Protein AF-A0A315V924-F1 (afdb_monomer_lite)

Secondary structure (DSSP, 8-state):
----------HHHHHHHHHHHHHHHHHHHS---S---PPPPHHHHHHHHHHHHT-HHHHHHHTT-TTGGG---TTS--HHHHHHTSS-HHHHHHHHHHHT--------

Foldseek 3Di:
DDPPPPPDCDPVNVVVVVVVVVVVVCVVVVPPPPDDPDPQDPLLVQLLVCLVVVPLPSLLVSLCVLVSQCDADPVRDGSLNSNVVDPDVSSNVSSVSSPCPDPDPPDD

Structure (mmCIF, N/CA/C/O backbone):
data_AF-A0A315V924-F1
#
_entry.id   AF-A0A315V924-F1
#
loop_
_atom_site.group_PDB
_atom_site.id
_atom_site.type_symbol
_atom_site.label_atom_id
_atom_site.label_alt_id
_atom_site.label_comp_id
_atom_site.label_asym_id
_atom_site.label_entity_id
_atom_site.label_seq_id
_atom_site.pdbx_PDB_ins_code
_atom_site.Cartn_x
_atom_site.Cartn_y
_atom_site.Cartn_z
_atom_site.occupancy
_atom_site.B_iso_or_equiv
_atom_site.auth_seq_id
_atom_site.auth_comp_id
_atom_site.auth_asym_id
_atom_site.auth_atom_id
_atom_site.pdbx_PDB_model_num
ATOM 1 N N . MET A 1 1 ? -21.782 -1.287 64.467 1.00 41.66 1 MET A N 1
ATOM 2 C CA . MET A 1 1 ? -21.378 -2.628 64.016 1.00 41.66 1 MET A CA 1
ATOM 3 C C . MET A 1 1 ? -21.673 -2.644 62.531 1.00 41.66 1 MET A C 1
ATOM 5 O O . MET A 1 1 ? -22.836 -2.625 62.184 1.00 41.66 1 MET A O 1
ATOM 9 N N . GLU A 1 2 ? -20.617 -2.437 61.742 1.00 47.19 2 GLU A N 1
ATOM 10 C CA . GLU A 1 2 ? -20.442 -2.719 60.304 1.00 47.19 2 GLU A CA 1
ATOM 11 C C . GLU A 1 2 ? -21.688 -2.746 59.396 1.00 47.19 2 GLU A C 1
ATOM 13 O O . GLU A 1 2 ? -22.152 -3.813 59.010 1.00 47.19 2 GLU A O 1
ATOM 18 N N . ASP A 1 3 ? -22.131 -1.568 58.948 1.00 48.34 3 ASP A N 1
ATOM 19 C CA . ASP A 1 3 ? -22.825 -1.427 57.661 1.00 48.34 3 ASP A CA 1
ATOM 20 C C . ASP A 1 3 ? -21.752 -1.270 56.571 1.00 48.34 3 ASP A C 1
ATOM 22 O O . ASP A 1 3 ? -21.440 -0.174 56.109 1.00 48.34 3 ASP A O 1
ATOM 26 N N . LEU A 1 4 ? -21.090 -2.378 56.237 1.00 53.62 4 LEU A N 1
ATOM 27 C CA . LEU A 1 4 ? -20.271 -2.471 55.031 1.00 53.62 4 LEU A CA 1
ATOM 28 C C . LEU A 1 4 ? -21.238 -2.750 53.887 1.00 53.62 4 LEU A C 1
ATOM 30 O O . LEU A 1 4 ? -21.570 -3.906 53.621 1.00 53.62 4 LEU A O 1
ATOM 34 N N . GLU A 1 5 ? -21.731 -1.680 53.262 1.00 55.91 5 GLU A N 1
ATOM 35 C CA . GLU A 1 5 ? -22.386 -1.757 51.962 1.00 55.91 5 GLU A CA 1
ATOM 36 C C . GLU A 1 5 ? -21.508 -2.631 51.077 1.00 55.91 5 GLU A C 1
ATOM 38 O O . GLU A 1 5 ? -20.345 -2.326 50.808 1.00 55.91 5 GLU A O 1
ATOM 43 N N . GLN A 1 6 ? -22.034 -3.801 50.740 1.00 58.06 6 GLN A N 1
ATOM 44 C CA . GLN A 1 6 ? -21.362 -4.733 49.873 1.00 58.06 6 GLN A CA 1
ATOM 45 C C . GLN A 1 6 ? -21.288 -4.036 48.519 1.00 58.06 6 GLN A C 1
ATOM 47 O O . GLN A 1 6 ? -22.251 -4.063 47.756 1.00 58.06 6 GLN A O 1
ATOM 52 N N . GLU A 1 7 ? -20.168 -3.362 48.256 1.00 59.53 7 GLU A N 1
ATOM 53 C CA . GLU A 1 7 ? -19.795 -2.843 46.944 1.00 59.53 7 GLU A CA 1
ATOM 54 C C . GLU A 1 7 ? -19.505 -4.067 46.069 1.00 59.53 7 GLU A C 1
ATOM 56 O O . GLU A 1 7 ? -18.373 -4.469 45.803 1.00 59.53 7 GLU A O 1
ATOM 61 N N . GLY A 1 8 ? -20.586 -4.786 45.767 1.00 64.62 8 GLY A N 1
ATOM 62 C CA . GLY A 1 8 ? -20.597 -5.933 44.897 1.00 64.62 8 GLY A CA 1
ATOM 63 C C . GLY A 1 8 ? -20.206 -5.433 43.529 1.00 64.62 8 GLY A C 1
ATOM 64 O O . GLY A 1 8 ? -20.737 -4.429 43.059 1.00 64.62 8 GLY A O 1
ATOM 65 N N . VAL A 1 9 ? -19.262 -6.136 42.915 1.00 70.06 9 VAL A N 1
ATOM 66 C CA . VAL A 1 9 ? -18.866 -5.917 41.529 1.00 70.06 9 VAL A CA 1
ATOM 67 C C . VAL A 1 9 ? -20.148 -5.866 40.692 1.00 70.06 9 VAL A C 1
ATOM 69 O O . VAL A 1 9 ? -20.821 -6.883 40.526 1.00 70.06 9 VAL A O 1
ATOM 72 N N . ASN A 1 10 ? -20.549 -4.665 40.276 1.00 81.06 10 ASN A N 1
ATOM 73 C CA . ASN A 1 10 ? -21.775 -4.452 39.520 1.00 81.06 10 ASN A CA 1
ATOM 74 C C . ASN A 1 10 ? -21.482 -4.673 38.027 1.00 81.06 10 ASN A C 1
ATOM 76 O O . ASN A 1 10 ? -20.332 -4.598 37.589 1.00 81.06 10 ASN A O 1
ATOM 80 N N . GLU A 1 11 ? -22.514 -4.982 37.241 1.00 84.44 11 GLU A N 1
ATOM 81 C CA . GLU A 1 11 ? -22.360 -5.235 35.798 1.00 84.44 11 GLU A CA 1
ATOM 82 C C . GLU A 1 11 ? -21.693 -4.041 35.089 1.00 84.44 11 GLU A C 1
ATOM 84 O O . GLU A 1 11 ? -20.842 -4.221 34.223 1.00 84.44 11 GLU A O 1
ATOM 89 N N . GLU A 1 12 ? -21.997 -2.820 35.537 1.00 85.69 12 GLU A N 1
ATOM 90 C CA . GLU A 1 12 ? -21.422 -1.574 35.018 1.00 85.69 12 GLU A CA 1
ATOM 91 C C . GLU A 1 12 ? -19.903 -1.474 35.252 1.00 85.69 12 GLU A C 1
ATOM 93 O O . GLU A 1 12 ? -19.165 -1.024 34.378 1.00 85.69 12 GLU A O 1
ATOM 98 N N . LEU A 1 13 ? -19.404 -1.928 36.405 1.00 88.38 13 LEU A N 1
ATOM 99 C CA . LEU A 1 13 ? -17.981 -1.943 36.751 1.00 88.38 13 LEU A CA 1
ATOM 100 C C . LEU A 1 13 ? -17.240 -3.026 35.966 1.00 88.38 13 LEU A C 1
ATOM 102 O O . LEU A 1 13 ? -16.088 -2.822 35.584 1.00 88.38 13 LEU A O 1
ATOM 106 N N . ILE A 1 14 ? -17.900 -4.154 35.682 1.00 89.44 14 ILE A N 1
ATOM 107 C CA . ILE A 1 14 ? -17.361 -5.197 34.799 1.00 89.44 14 ILE A CA 1
ATOM 108 C C . ILE A 1 14 ? -17.247 -4.657 33.371 1.00 89.44 14 ILE A C 1
ATOM 110 O O . ILE A 1 14 ? -16.184 -4.777 32.759 1.00 89.44 14 ILE A O 1
ATOM 114 N N . GLU A 1 15 ? -18.302 -4.021 32.854 1.00 93.44 15 GLU A N 1
ATOM 115 C CA . GLU A 1 15 ? -18.291 -3.389 31.533 1.00 93.44 15 GLU A CA 1
ATOM 116 C C . GLU A 1 15 ? -17.188 -2.324 31.444 1.00 93.44 15 GLU A C 1
ATOM 118 O O . GLU A 1 15 ? -16.390 -2.332 30.503 1.00 93.44 15 GLU A O 1
ATOM 123 N N . PHE A 1 16 ? -17.068 -1.468 32.461 1.00 92.50 16 PHE A N 1
ATOM 124 C CA . PHE A 1 16 ? -16.042 -0.432 32.520 1.00 92.50 16 PHE A CA 1
ATOM 125 C C . PHE A 1 16 ? -14.620 -1.013 32.527 1.00 92.50 16 PHE A C 1
ATOM 127 O O . PHE A 1 16 ? -13.775 -0.570 31.748 1.00 92.50 16 PHE A O 1
ATOM 134 N N . ALA A 1 17 ? -14.353 -2.042 33.337 1.00 92.31 17 ALA A N 1
ATOM 135 C CA . ALA A 1 17 ? -13.042 -2.692 33.403 1.00 92.31 17 ALA A CA 1
ATOM 136 C C . ALA A 1 17 ? -12.656 -3.376 32.079 1.00 92.31 17 ALA A C 1
ATOM 138 O O . ALA A 1 17 ? -11.497 -3.327 31.655 1.00 92.31 17 ALA A O 1
ATOM 139 N N . ILE A 1 18 ? -13.625 -3.987 31.387 1.00 93.25 18 ILE A N 1
ATOM 140 C CA . ILE A 1 18 ? -13.410 -4.564 30.054 1.00 93.25 18 ILE A CA 1
ATOM 141 C C . ILE A 1 18 ? -13.084 -3.456 29.048 1.00 93.25 18 ILE A C 1
ATOM 143 O O . ILE A 1 18 ? -12.117 -3.584 28.292 1.00 93.25 18 ILE A O 1
ATOM 147 N N . LEU A 1 19 ? -13.851 -2.362 29.047 1.00 92.69 19 LEU A N 1
ATOM 148 C CA . LEU A 1 19 ? -13.618 -1.222 28.159 1.00 92.69 19 LEU A CA 1
ATOM 149 C C . LEU A 1 19 ? -12.237 -0.598 28.388 1.00 92.69 19 LEU A C 1
ATOM 151 O O . LEU A 1 19 ? -11.534 -0.309 27.417 1.00 92.69 19 LEU A O 1
ATOM 155 N N . GLU A 1 20 ? -11.821 -0.441 29.643 1.00 90.12 20 GLU A N 1
ATOM 156 C CA . GLU A 1 20 ? -10.510 0.101 30.002 1.00 90.12 20 GLU A CA 1
ATOM 157 C C . GLU A 1 20 ? -9.376 -0.832 29.554 1.00 90.12 20 GLU A C 1
ATOM 159 O O . GLU A 1 20 ? -8.450 -0.392 28.871 1.00 90.12 20 GLU A O 1
ATOM 164 N N . SER A 1 21 ? -9.490 -2.138 29.824 1.00 91.12 21 SER A N 1
ATOM 165 C CA . SER A 1 21 ? -8.505 -3.140 29.396 1.00 91.12 21 SER A CA 1
ATOM 166 C C . SER A 1 21 ? -8.354 -3.194 27.872 1.00 91.12 21 SER A C 1
ATOM 168 O O . SER A 1 21 ? -7.236 -3.233 27.350 1.00 91.12 21 SER A O 1
ATOM 170 N N . ILE A 1 22 ? -9.472 -3.138 27.137 1.00 86.94 22 ILE A N 1
ATOM 171 C CA . ILE A 1 22 ? -9.471 -3.052 25.674 1.00 86.94 22 ILE A CA 1
ATOM 172 C C . ILE A 1 22 ? -8.762 -1.771 25.239 1.00 86.94 22 ILE A C 1
ATOM 174 O O . ILE A 1 22 ? -7.869 -1.818 24.390 1.00 86.94 22 ILE A O 1
ATOM 178 N N . GLN A 1 23 ? -9.131 -0.630 25.819 1.00 83.81 23 GLN A N 1
ATOM 179 C CA . GLN A 1 23 ? -8.559 0.654 25.447 1.00 83.81 23 GLN A CA 1
ATOM 180 C C . GLN A 1 23 ? -7.047 0.693 25.699 1.00 83.81 23 GLN A C 1
ATOM 182 O O . GLN A 1 23 ? -6.305 1.169 24.841 1.00 83.81 23 GLN A O 1
ATOM 187 N N . ASP A 1 24 ? -6.571 0.139 26.810 1.00 80.50 24 ASP A N 1
ATOM 188 C CA . ASP A 1 24 ? -5.148 0.058 27.131 1.00 80.50 24 ASP A CA 1
ATOM 189 C C . ASP A 1 24 ? -4.394 -0.925 26.234 1.00 80.50 24 ASP A C 1
ATOM 191 O O . ASP A 1 24 ? -3.309 -0.602 25.741 1.00 80.50 24 ASP A O 1
ATOM 195 N N . ALA A 1 25 ? -4.987 -2.074 25.903 1.00 77.94 25 ALA A N 1
ATOM 196 C CA . ALA A 1 25 ? -4.427 -2.984 24.907 1.00 77.94 25 ALA A CA 1
ATOM 197 C C . ALA A 1 25 ? -4.303 -2.313 23.526 1.00 77.94 25 ALA A C 1
ATOM 199 O O . ALA A 1 25 ? -3.305 -2.512 22.821 1.00 77.94 25 ALA A O 1
ATOM 200 N N . PHE A 1 26 ? -5.277 -1.480 23.142 1.00 69.00 26 PHE A N 1
ATOM 201 C CA . PHE A 1 26 ? -5.207 -0.676 21.923 1.00 69.00 26 PHE A CA 1
ATOM 202 C C . PHE A 1 26 ? -4.186 0.457 22.029 1.00 69.00 26 PHE A C 1
ATOM 204 O O . PHE A 1 26 ? -3.451 0.659 21.070 1.00 69.00 26 PHE A O 1
ATOM 211 N N . LYS A 1 27 ? -4.056 1.159 23.160 1.00 69.88 27 LYS A N 1
ATOM 212 C CA . LYS A 1 27 ? -3.002 2.174 23.358 1.00 69.88 27 LYS A CA 1
ATOM 213 C C . LYS A 1 27 ? -1.605 1.557 23.252 1.00 69.88 27 LYS A C 1
ATOM 215 O O . LYS A 1 27 ? -0.743 2.123 22.587 1.00 69.88 27 LYS A O 1
ATOM 220 N N . LEU A 1 28 ? -1.394 0.376 23.837 1.00 61.00 28 LEU A N 1
ATOM 221 C CA . LEU A 1 28 ? -0.128 -0.360 23.767 1.00 61.00 28 LEU A CA 1
ATOM 222 C C . LEU A 1 28 ? 0.183 -0.849 22.345 1.00 61.00 28 LEU A C 1
ATOM 224 O O . LEU A 1 28 ? 1.332 -0.801 21.914 1.00 61.00 28 LEU A O 1
ATOM 228 N N . ARG A 1 29 ? -0.831 -1.294 21.591 1.00 54.94 29 ARG A N 1
ATOM 229 C CA . ARG A 1 29 ? -0.669 -1.808 20.218 1.00 54.94 29 ARG A CA 1
ATOM 230 C C . ARG A 1 29 ? -0.620 -0.708 19.149 1.00 54.94 29 ARG A C 1
ATOM 232 O O . ARG A 1 29 ? 0.049 -0.882 18.134 1.00 54.94 29 ARG A O 1
ATOM 239 N N . CYS A 1 30 ? -1.310 0.407 19.372 1.00 48.94 30 CYS A N 1
ATOM 240 C CA . CYS A 1 30 ? -1.335 1.591 18.509 1.00 48.94 30 CYS A CA 1
ATOM 241 C C . CYS A 1 30 ? -0.292 2.637 18.909 1.00 48.94 30 CYS A C 1
ATOM 243 O O . CYS A 1 30 ? -0.217 3.681 18.261 1.00 48.94 30 CYS A O 1
ATOM 245 N N . SER A 1 31 ? 0.556 2.354 19.905 1.00 49.25 31 SER A N 1
ATOM 246 C CA . SER A 1 31 ? 1.859 3.004 20.036 1.00 49.25 31 SER A CA 1
ATOM 247 C C . SER A 1 31 ? 2.742 2.528 18.878 1.00 49.25 31 SER A C 1
ATOM 249 O O . SER A 1 31 ? 3.709 1.787 19.031 1.00 49.25 31 SER A O 1
ATOM 251 N N . VAL A 1 32 ? 2.360 2.923 17.660 1.00 51.88 32 VAL A N 1
ATOM 252 C CA . VAL A 1 32 ? 3.309 3.057 16.567 1.00 51.88 32 VAL A CA 1
ATOM 253 C C . VAL A 1 32 ? 4.381 3.971 17.147 1.00 51.88 32 VAL A C 1
ATOM 255 O O . VAL A 1 32 ? 4.017 5.051 17.623 1.00 51.88 32 VAL A O 1
ATOM 258 N N . PRO A 1 33 ? 5.655 3.554 17.214 1.00 48.09 33 PRO A N 1
ATOM 259 C CA . PRO A 1 33 ? 6.682 4.383 17.813 1.00 48.09 33 PRO A CA 1
ATOM 260 C C . PRO A 1 33 ? 6.605 5.777 17.189 1.00 48.09 33 PRO A C 1
ATOM 262 O O . PRO A 1 33 ? 6.831 5.934 15.990 1.00 48.09 33 PRO A O 1
ATOM 265 N N . ALA A 1 34 ? 6.272 6.794 17.990 1.00 53.12 34 ALA A N 1
ATOM 266 C CA . ALA A 1 34 ? 6.214 8.206 17.588 1.00 53.12 34 ALA A CA 1
ATOM 267 C C . ALA A 1 34 ? 7.617 8.787 17.285 1.00 53.12 34 ALA A C 1
ATOM 269 O O . ALA A 1 34 ? 7.869 9.986 17.359 1.00 53.12 34 ALA A O 1
ATOM 270 N N . TYR A 1 35 ? 8.554 7.907 16.972 1.00 50.00 35 TYR A N 1
ATOM 271 C CA . TYR A 1 35 ? 9.979 8.088 16.847 1.00 50.00 35 TYR A CA 1
ATOM 272 C C . TYR A 1 35 ? 10.355 6.990 15.852 1.00 50.00 35 TYR A C 1
ATOM 274 O O . TYR A 1 35 ? 10.375 5.818 16.204 1.00 50.00 35 TYR A O 1
ATOM 282 N N . TRP A 1 36 ? 10.386 7.243 14.549 1.00 45.16 36 TRP A N 1
ATOM 283 C CA . TRP A 1 36 ? 11.255 8.193 13.882 1.00 45.16 36 TRP A CA 1
ATOM 284 C C . TRP A 1 36 ? 10.576 8.697 12.605 1.00 45.16 36 TRP A C 1
ATOM 286 O O . TRP A 1 36 ? 10.165 7.893 11.770 1.00 45.16 36 TRP A O 1
ATOM 296 N N . LYS A 1 37 ? 10.537 10.017 12.387 1.00 56.22 37 LYS A N 1
ATOM 297 C CA . LYS A 1 37 ? 10.424 10.569 11.028 1.00 56.22 37 LYS A CA 1
ATOM 298 C C . LYS A 1 37 ? 11.734 10.279 10.289 1.00 56.22 37 LYS A C 1
ATOM 300 O O . LYS A 1 37 ? 12.545 11.179 10.091 1.00 56.22 37 LYS A O 1
ATOM 305 N N . GLN A 1 38 ? 11.996 9.018 9.954 1.00 60.34 38 GLN A N 1
ATOM 306 C CA . GLN A 1 38 ? 12.981 8.743 8.918 1.00 60.34 38 GLN A CA 1
ATOM 307 C C . GLN A 1 38 ? 12.407 9.299 7.612 1.00 60.34 38 GLN A C 1
ATOM 309 O O . GLN A 1 38 ? 11.205 9.159 7.379 1.00 60.34 38 GLN A O 1
ATOM 314 N N . PRO A 1 39 ? 13.210 10.000 6.797 1.00 68.12 39 PRO A N 1
ATOM 315 C CA . PRO A 1 39 ? 12.760 10.381 5.471 1.00 68.12 39 PRO A CA 1
ATOM 316 C C . PRO A 1 39 ? 12.379 9.105 4.722 1.00 68.12 39 PRO A C 1
ATOM 318 O O . PRO A 1 39 ? 13.149 8.144 4.709 1.00 68.12 39 PRO A O 1
ATOM 321 N N . ASN A 1 40 ? 11.180 9.098 4.143 1.00 79.62 40 ASN A N 1
ATOM 322 C CA . ASN A 1 40 ? 10.701 7.958 3.376 1.00 79.62 40 ASN A CA 1
ATOM 323 C C . ASN A 1 40 ? 11.700 7.640 2.265 1.00 79.62 40 ASN A C 1
ATOM 325 O O . ASN A 1 40 ? 12.275 8.545 1.648 1.00 79.62 40 ASN A O 1
ATOM 329 N N . SER A 1 41 ? 11.902 6.356 1.998 1.00 84.88 41 SER A N 1
ATOM 330 C CA . SER A 1 41 ? 12.780 5.922 0.931 1.00 84.88 41 SER A CA 1
ATOM 331 C C . SER A 1 41 ? 12.293 6.460 -0.414 1.00 84.88 41 SER A C 1
ATOM 333 O O . SER A 1 41 ? 11.101 6.691 -0.659 1.00 84.88 41 SER A O 1
ATOM 335 N N . GLU A 1 42 ? 13.231 6.636 -1.340 1.00 87.31 42 GLU A N 1
ATOM 336 C CA . GLU A 1 42 ? 12.895 7.005 -2.715 1.00 87.31 42 GLU A CA 1
ATOM 337 C C . GLU A 1 42 ? 11.918 5.983 -3.331 1.00 87.31 42 GLU A C 1
ATOM 339 O O . GLU A 1 42 ? 11.000 6.346 -4.068 1.00 87.31 42 GLU A O 1
ATOM 344 N N . ASN A 1 43 ? 12.060 4.708 -2.956 1.00 89.31 43 ASN A N 1
ATOM 345 C CA . ASN A 1 43 ? 11.178 3.626 -3.379 1.00 89.31 43 ASN A CA 1
ATOM 346 C C . ASN A 1 43 ? 9.759 3.786 -2.823 1.00 89.31 43 ASN A C 1
ATOM 348 O O . ASN A 1 43 ? 8.813 3.586 -3.578 1.00 89.31 43 ASN A O 1
ATOM 352 N N . PHE A 1 44 ? 9.584 4.208 -1.565 1.00 89.56 44 PHE A N 1
ATOM 353 C CA . PHE A 1 44 ? 8.257 4.528 -1.025 1.00 89.56 44 PHE A CA 1
ATOM 354 C C . PHE A 1 44 ? 7.584 5.636 -1.839 1.00 89.56 44 PHE A C 1
ATOM 356 O O . PHE A 1 44 ? 6.438 5.493 -2.261 1.00 89.56 44 PHE A O 1
ATOM 363 N N . THR A 1 45 ? 8.313 6.717 -2.126 1.00 90.06 45 THR A N 1
ATOM 364 C CA . THR A 1 45 ? 7.783 7.835 -2.923 1.00 90.06 45 THR A CA 1
ATOM 365 C C . THR A 1 45 ? 7.367 7.374 -4.325 1.00 90.06 45 THR A C 1
ATOM 367 O O . THR A 1 45 ? 6.292 7.737 -4.812 1.00 90.06 45 THR A O 1
ATOM 370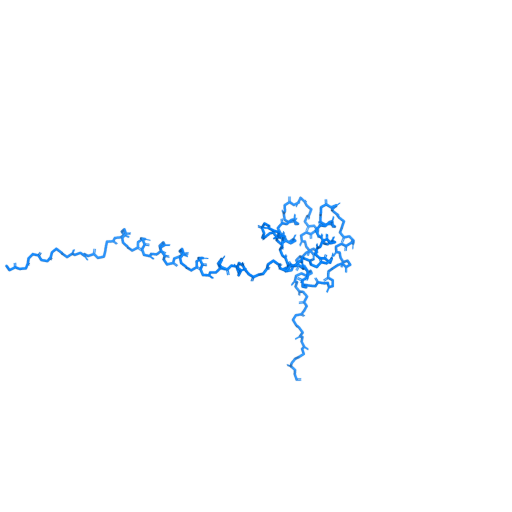 N N . LYS A 1 46 ? 8.174 6.516 -4.964 1.00 91.31 46 LYS A N 1
ATOM 371 C CA . LYS A 1 46 ? 7.850 5.905 -6.263 1.00 91.31 46 LYS A CA 1
ATOM 372 C C . LYS A 1 46 ? 6.619 4.999 -6.187 1.00 91.31 46 LYS A C 1
ATOM 374 O O . LYS A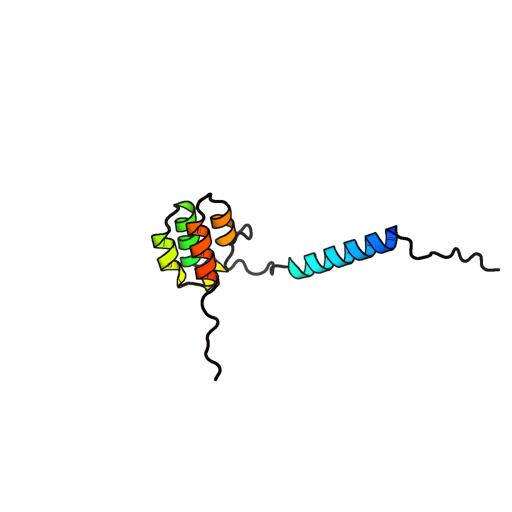 1 46 ? 5.770 5.083 -7.069 1.00 91.31 46 LYS A O 1
ATOM 379 N N . ILE A 1 47 ? 6.494 4.186 -5.136 1.00 90.50 47 ILE A N 1
ATOM 380 C CA . ILE A 1 47 ? 5.337 3.311 -4.904 1.00 90.50 47 ILE A CA 1
ATOM 381 C C . ILE A 1 47 ? 4.062 4.145 -4.756 1.00 90.50 47 ILE A C 1
ATOM 383 O O . ILE A 1 47 ? 3.086 3.877 -5.450 1.00 90.50 47 ILE A O 1
ATOM 387 N N . MET A 1 48 ? 4.074 5.179 -3.911 1.00 89.75 48 MET A N 1
ATOM 388 C CA . MET A 1 48 ? 2.919 6.065 -3.720 1.00 89.75 48 MET A CA 1
ATOM 389 C C . MET A 1 48 ? 2.524 6.755 -5.029 1.00 89.75 48 MET A C 1
ATOM 391 O O . MET A 1 48 ? 1.356 6.755 -5.399 1.00 89.75 48 MET A O 1
ATOM 395 N N . THR A 1 49 ? 3.507 7.237 -5.795 1.00 91.31 49 THR A N 1
ATOM 396 C CA . THR A 1 49 ? 3.260 7.847 -7.110 1.00 91.31 49 THR A CA 1
ATOM 397 C C . THR A 1 49 ? 2.663 6.849 -8.109 1.00 91.31 49 THR A C 1
ATOM 399 O O . THR A 1 49 ? 1.772 7.204 -8.880 1.00 91.31 49 THR A O 1
ATOM 402 N N . ALA A 1 50 ? 3.148 5.603 -8.131 1.00 91.56 50 ALA A N 1
ATOM 403 C CA . ALA A 1 50 ? 2.600 4.549 -8.984 1.00 91.56 50 ALA A CA 1
ATOM 404 C C . ALA A 1 50 ? 1.155 4.207 -8.590 1.00 91.56 50 ALA A C 1
ATOM 406 O O . ALA A 1 50 ? 0.317 4.003 -9.469 1.00 91.56 50 ALA A O 1
ATOM 407 N N . ILE A 1 51 ? 0.855 4.211 -7.286 1.00 90.12 51 ILE A N 1
ATOM 408 C CA . ILE A 1 51 ? -0.492 3.993 -6.756 1.00 90.12 51 ILE A CA 1
ATOM 409 C C . ILE A 1 51 ? -1.435 5.115 -7.196 1.00 90.12 51 ILE A C 1
ATOM 411 O O . ILE A 1 51 ? -2.453 4.833 -7.826 1.00 90.12 51 ILE A O 1
ATOM 415 N N . ASP A 1 52 ? -1.053 6.373 -6.982 1.00 88.81 52 ASP A N 1
ATOM 416 C CA . ASP A 1 52 ? -1.856 7.539 -7.375 1.00 88.81 52 ASP A CA 1
ATOM 417 C C . ASP A 1 52 ? -2.136 7.572 -8.884 1.00 88.81 52 ASP A C 1
ATOM 419 O O . ASP A 1 52 ? -3.238 7.905 -9.322 1.00 88.81 52 ASP A O 1
ATOM 423 N N . LYS A 1 53 ? -1.153 7.177 -9.702 1.00 88.75 53 LYS A N 1
ATOM 424 C CA . LYS A 1 53 ? -1.312 7.080 -11.161 1.00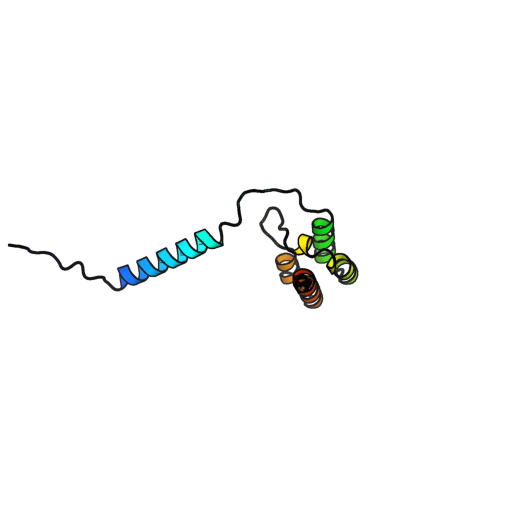 88.75 53 LYS A CA 1
ATOM 425 C C . LYS A 1 53 ? -2.098 5.849 -11.609 1.00 88.75 53 LYS A C 1
ATOM 427 O O . LYS A 1 53 ? -2.532 5.785 -12.759 1.00 88.75 53 LYS A O 1
ATOM 432 N N . GLY A 1 54 ? -2.292 4.857 -10.742 1.00 87.75 54 GLY A N 1
ATOM 433 C CA . GLY A 1 54 ? -2.902 3.595 -11.138 1.00 87.75 54 GLY A CA 1
ATOM 434 C C . GLY A 1 54 ? -1.986 2.710 -11.996 1.00 87.75 54 GLY A C 1
ATOM 435 O O . GLY A 1 54 ? -2.512 1.882 -12.740 1.00 87.75 54 GLY A O 1
ATOM 436 N N . ASP A 1 55 ? -0.665 2.909 -11.946 1.00 90.31 55 ASP A N 1
ATOM 437 C CA . ASP A 1 55 ? 0.322 2.210 -12.776 1.00 90.31 55 ASP A CA 1
ATOM 438 C C . ASP A 1 55 ? 0.757 0.892 -12.122 1.00 90.31 55 ASP A C 1
ATOM 440 O O . ASP A 1 55 ? 1.649 0.830 -11.272 1.00 90.31 55 ASP A O 1
ATOM 444 N N . VAL A 1 56 ? 0.091 -0.187 -12.531 1.00 87.56 56 VAL A N 1
ATOM 445 C CA . VAL A 1 56 ? 0.330 -1.537 -12.009 1.00 87.56 56 VAL A CA 1
ATOM 446 C C . VAL A 1 56 ? 1.700 -2.074 -12.434 1.00 87.56 56 VAL A C 1
ATOM 448 O O . VAL A 1 56 ? 2.332 -2.791 -11.661 1.00 87.56 56 VAL A O 1
ATOM 451 N N . ALA A 1 57 ? 2.192 -1.716 -13.623 1.00 87.62 57 ALA A N 1
ATOM 452 C CA . ALA A 1 57 ? 3.466 -2.219 -14.133 1.00 87.62 57 ALA A CA 1
ATOM 453 C C . ALA A 1 57 ? 4.642 -1.634 -13.341 1.00 87.62 57 ALA A C 1
ATOM 455 O O . ALA A 1 57 ? 5.514 -2.375 -12.882 1.00 87.62 57 ALA A O 1
ATOM 456 N N . ALA A 1 58 ? 4.625 -0.320 -13.099 1.00 88.12 58 ALA A N 1
ATOM 457 C CA . ALA A 1 58 ? 5.613 0.327 -12.239 1.00 88.12 58 ALA A CA 1
ATOM 458 C C . ALA A 1 58 ? 5.578 -0.243 -10.811 1.00 88.12 58 ALA A C 1
ATOM 460 O O . ALA A 1 58 ? 6.623 -0.505 -10.212 1.00 88.12 58 ALA A O 1
ATOM 461 N N . LEU A 1 59 ? 4.379 -0.494 -10.281 1.00 87.44 59 LEU A N 1
ATOM 462 C CA . LEU A 1 59 ? 4.203 -1.056 -8.946 1.00 87.44 59 LEU A CA 1
ATOM 463 C C . LEU A 1 59 ? 4.725 -2.499 -8.832 1.00 87.44 59 LEU A C 1
ATOM 465 O O . LEU A 1 59 ? 5.306 -2.854 -7.808 1.00 87.44 59 LEU A O 1
ATOM 469 N N . GLN A 1 60 ? 4.579 -3.315 -9.883 1.00 86.69 60 GLN A N 1
ATOM 470 C CA . GLN A 1 60 ? 5.147 -4.666 -9.935 1.00 86.69 60 GLN A CA 1
ATOM 471 C C . GLN A 1 60 ? 6.677 -4.652 -9.911 1.00 86.69 60 GLN A C 1
ATOM 473 O O . GLN A 1 60 ? 7.275 -5.441 -9.183 1.00 86.69 60 GLN A O 1
ATOM 478 N N . VAL A 1 61 ? 7.320 -3.735 -10.642 1.00 87.19 61 VAL A N 1
ATOM 479 C CA . VAL A 1 61 ? 8.787 -3.584 -10.610 1.00 87.19 61 VAL A CA 1
ATOM 480 C C . VAL A 1 61 ? 9.265 -3.219 -9.204 1.00 87.19 61 VAL A C 1
ATOM 482 O O . VAL A 1 61 ? 10.263 -3.753 -8.726 1.00 87.19 61 VAL A O 1
ATOM 485 N N . LEU A 1 62 ? 8.519 -2.357 -8.511 1.00 85.00 62 LEU A N 1
ATOM 486 C CA . LEU A 1 62 ? 8.822 -1.931 -7.144 1.00 85.00 62 LEU A CA 1
ATOM 487 C C . LEU A 1 62 ? 8.487 -2.998 -6.088 1.00 85.00 62 LEU A C 1
ATOM 489 O O . LEU A 1 62 ? 8.930 -2.870 -4.948 1.00 85.00 62 LEU A O 1
ATOM 493 N N . SER A 1 63 ? 7.775 -4.074 -6.452 1.00 81.62 63 SER A N 1
ATOM 494 C CA . SER A 1 63 ? 7.418 -5.190 -5.560 1.00 81.62 63 SER A CA 1
ATOM 495 C C . SER A 1 63 ? 8.632 -5.912 -4.963 1.00 81.62 63 SER A C 1
ATOM 497 O O . SER A 1 63 ? 8.483 -6.624 -3.970 1.00 81.62 63 SER A O 1
ATOM 499 N N . CYS A 1 64 ? 9.828 -5.744 -5.537 1.00 79.25 64 CYS A N 1
ATOM 500 C CA . CYS A 1 64 ? 11.072 -6.270 -4.975 1.00 79.25 64 CYS A CA 1
ATOM 501 C C . CYS A 1 64 ? 11.508 -5.529 -3.695 1.00 79.25 64 CYS A C 1
ATOM 503 O O . CYS A 1 64 ? 12.214 -6.092 -2.859 1.00 79.25 64 CYS A O 1
ATOM 505 N N . CYS A 1 65 ? 11.062 -4.286 -3.497 1.00 82.12 65 CYS A N 1
ATOM 506 C CA . CYS A 1 65 ? 11.420 -3.448 -2.357 1.00 82.12 65 CYS A CA 1
ATOM 507 C C . CYS A 1 65 ? 10.430 -3.622 -1.194 1.00 82.12 65 CYS A C 1
ATOM 509 O O . CYS A 1 65 ? 9.709 -2.694 -0.829 1.00 82.12 65 CYS A O 1
ATOM 511 N N . ALA A 1 66 ? 10.408 -4.807 -0.579 1.00 80.56 66 ALA A N 1
ATOM 512 C CA . ALA A 1 66 ? 9.464 -5.152 0.492 1.00 80.56 66 ALA A CA 1
ATOM 513 C C . ALA A 1 66 ? 9.495 -4.196 1.703 1.00 80.56 66 ALA A C 1
ATOM 515 O O . ALA A 1 66 ? 8.467 -3.971 2.346 1.00 80.56 66 ALA A O 1
ATOM 516 N N . SER A 1 67 ? 10.658 -3.609 2.011 1.00 82.38 67 SER A N 1
ATOM 517 C CA . SER A 1 67 ? 10.810 -2.608 3.074 1.00 82.38 67 SER A CA 1
ATOM 518 C C . SER A 1 67 ? 9.979 -1.352 2.808 1.00 82.38 67 SER A C 1
ATOM 520 O O . SER A 1 67 ? 9.292 -0.881 3.713 1.00 82.38 67 SER A O 1
ATOM 522 N N . ALA A 1 68 ? 9.944 -0.880 1.560 1.00 85.69 68 ALA A N 1
ATOM 523 C CA . ALA A 1 68 ? 9.225 0.329 1.171 1.00 85.69 68 ALA A CA 1
ATOM 524 C C . ALA A 1 68 ? 7.698 0.185 1.300 1.00 85.69 68 ALA A C 1
ATOM 526 O O . ALA A 1 68 ? 7.002 1.163 1.546 1.00 85.69 68 ALA A O 1
ATOM 527 N N . PHE A 1 69 ? 7.154 -1.037 1.242 1.00 84.56 69 PHE A N 1
ATOM 528 C CA . PHE A 1 69 ? 5.727 -1.291 1.499 1.00 84.56 69 PHE A CA 1
ATOM 529 C C . PHE A 1 69 ? 5.332 -1.255 2.984 1.00 84.56 69 PHE A C 1
ATOM 531 O O . PHE A 1 69 ? 4.142 -1.332 3.316 1.00 84.56 69 PHE A O 1
ATOM 538 N N . ARG A 1 70 ? 6.316 -1.203 3.887 1.00 83.94 70 ARG A N 1
ATOM 539 C CA . ARG A 1 70 ? 6.110 -1.109 5.340 1.00 83.94 70 ARG A CA 1
ATOM 540 C C . ARG A 1 70 ? 6.306 0.308 5.867 1.00 83.94 70 ARG A C 1
ATOM 542 O O . ARG A 1 70 ? 5.969 0.555 7.020 1.00 83.94 70 ARG A O 1
ATOM 549 N N . GLU A 1 71 ? 6.833 1.202 5.041 1.00 85.12 71 GLU A N 1
ATOM 550 C CA . GLU A 1 71 ? 6.954 2.618 5.359 1.00 85.12 71 GLU A CA 1
ATOM 551 C C . GLU A 1 71 ? 5.583 3.297 5.323 1.00 85.12 71 GLU A C 1
ATOM 553 O O . GLU A 1 71 ? 4.662 2.847 4.636 1.00 85.12 71 GLU A O 1
ATOM 558 N N . SER A 1 72 ? 5.445 4.377 6.083 1.00 84.12 72 SER A N 1
ATOM 559 C CA . SER A 1 72 ? 4.223 5.169 6.150 1.00 84.12 72 SER A CA 1
ATOM 560 C C . SER A 1 72 ? 4.501 6.626 5.815 1.00 84.12 72 SER A C 1
ATOM 562 O O . SER A 1 72 ? 5.581 7.142 6.092 1.00 84.12 72 SER A O 1
ATOM 564 N N . ASP A 1 73 ? 3.513 7.314 5.255 1.00 81.69 73 ASP A N 1
ATOM 565 C CA . ASP A 1 73 ? 3.582 8.762 5.085 1.00 81.69 73 ASP A CA 1
ATOM 566 C C . ASP A 1 73 ? 3.502 9.509 6.436 1.00 81.69 73 ASP A C 1
ATOM 568 O O . ASP A 1 73 ? 3.380 8.923 7.517 1.00 81.69 73 ASP A O 1
ATOM 572 N N . SER A 1 74 ? 3.532 10.841 6.373 1.00 79.62 74 SER A N 1
ATOM 573 C CA . SER A 1 74 ? 3.393 11.720 7.540 1.00 79.62 74 SER A CA 1
ATOM 574 C C . SER A 1 74 ? 2.051 11.594 8.277 1.00 79.62 74 SER A C 1
ATOM 576 O O . SER A 1 74 ? 1.934 12.080 9.401 1.00 79.62 74 SER A O 1
ATOM 578 N N . ARG A 1 75 ? 1.051 10.953 7.664 1.00 79.06 75 ARG A N 1
ATOM 579 C CA . ARG A 1 75 ? -0.282 10.674 8.213 1.00 79.06 75 ARG A CA 1
ATOM 580 C C . ARG A 1 75 ? -0.397 9.238 8.738 1.00 79.06 75 ARG A C 1
ATOM 582 O O . ARG A 1 75 ? -1.480 8.836 9.158 1.00 79.06 75 ARG A O 1
ATOM 589 N N . GLY A 1 76 ? 0.684 8.454 8.698 1.00 81.50 76 GLY A N 1
ATOM 590 C CA . GLY A 1 76 ? 0.680 7.038 9.066 1.00 81.50 76 GLY A CA 1
ATOM 591 C C . GLY A 1 76 ? 0.058 6.126 8.001 1.00 81.50 76 GLY A C 1
ATOM 592 O O . GLY A 1 76 ? -0.265 4.971 8.285 1.00 81.50 76 GLY A O 1
ATOM 593 N N . TRP A 1 77 ? -0.143 6.608 6.772 1.00 86.38 77 TRP A N 1
ATOM 594 C CA . TRP A 1 77 ? -0.680 5.807 5.680 1.00 86.38 77 TRP A CA 1
ATOM 595 C C . TRP A 1 77 ? 0.400 4.954 5.032 1.00 86.38 77 TRP A C 1
ATOM 597 O O . TRP A 1 77 ? 1.401 5.449 4.523 1.00 86.38 77 TRP A O 1
ATOM 607 N N . LEU A 1 78 ? 0.153 3.648 5.017 1.00 89.19 78 LEU A N 1
ATOM 608 C CA . LEU A 1 78 ? 0.927 2.686 4.251 1.00 89.19 78 LEU A CA 1
ATOM 609 C C . LEU A 1 78 ? 0.493 2.729 2.778 1.00 89.19 78 LEU A C 1
ATOM 611 O O . LEU A 1 78 ? -0.669 3.047 2.500 1.00 89.19 78 LEU A O 1
ATOM 615 N N . PRO A 1 79 ? 1.333 2.246 1.846 1.00 89.25 79 PRO A N 1
ATOM 616 C CA . PRO A 1 79 ? 0.933 2.055 0.452 1.00 89.25 79 PRO A CA 1
ATOM 617 C C . PRO A 1 79 ? -0.323 1.184 0.312 1.00 89.25 79 PRO A C 1
ATOM 619 O O . PRO A 1 79 ? -1.120 1.364 -0.600 1.00 89.25 79 PRO A O 1
ATOM 622 N N . LEU A 1 80 ? -0.555 0.277 1.269 1.00 89.50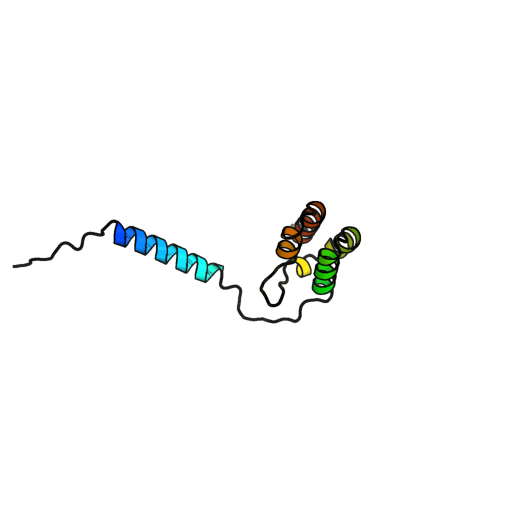 80 LEU A N 1
ATOM 623 C CA . LEU A 1 80 ? -1.771 -0.533 1.338 1.00 89.50 80 LEU A CA 1
ATOM 624 C C . LEU A 1 80 ? -3.040 0.307 1.551 1.00 89.50 80 LEU A C 1
ATOM 626 O O . LEU A 1 80 ? -4.058 0.008 0.938 1.00 89.50 80 LEU A O 1
ATOM 630 N N . HIS A 1 81 ? -2.988 1.349 2.389 1.00 89.38 81 HIS A N 1
ATOM 631 C CA . HIS A 1 81 ? -4.1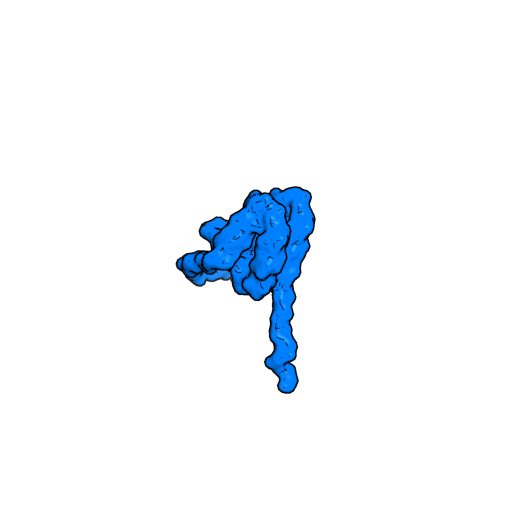35 2.235 2.608 1.00 89.38 81 HIS A CA 1
ATOM 632 C C . HIS A 1 81 ? -4.452 3.034 1.342 1.00 89.38 81 HIS A C 1
ATOM 634 O O . HIS A 1 81 ? -5.612 3.119 0.951 1.00 89.38 81 HIS A O 1
ATOM 640 N N . ALA A 1 82 ? -3.418 3.552 0.671 1.00 88.31 82 ALA A N 1
ATOM 641 C CA . ALA A 1 82 ? -3.579 4.268 -0.590 1.00 88.31 82 ALA A CA 1
ATOM 642 C C . ALA A 1 82 ? -4.163 3.362 -1.687 1.00 88.31 82 ALA A C 1
ATOM 644 O O . ALA A 1 82 ? -5.137 3.732 -2.334 1.00 88.31 82 ALA A O 1
ATOM 645 N N . ALA A 1 83 ? -3.647 2.138 -1.840 1.00 89.38 83 ALA A N 1
ATOM 646 C CA . ALA A 1 83 ? -4.172 1.179 -2.811 1.00 89.38 83 ALA A CA 1
ATOM 647 C C . ALA A 1 83 ? -5.617 0.742 -2.509 1.00 89.38 83 ALA A C 1
ATOM 649 O O . ALA A 1 83 ? -6.405 0.579 -3.435 1.00 89.38 83 ALA A O 1
ATOM 650 N N . ALA A 1 84 ? -5.982 0.577 -1.232 1.00 88.69 84 ALA A N 1
ATOM 651 C CA . ALA A 1 84 ? -7.338 0.202 -0.824 1.00 88.69 84 ALA A CA 1
ATOM 652 C C . ALA A 1 84 ? -8.372 1.321 -1.035 1.00 88.69 84 ALA A C 1
ATOM 654 O O . ALA A 1 84 ? -9.558 1.037 -1.179 1.00 88.69 84 ALA A O 1
ATOM 655 N N . ALA A 1 85 ? -7.936 2.584 -1.066 1.00 87.44 85 ALA A N 1
ATOM 656 C CA . ALA A 1 85 ? -8.804 3.722 -1.362 1.00 87.44 85 ALA A CA 1
ATOM 657 C C . ALA A 1 85 ? -9.180 3.816 -2.854 1.00 87.44 85 ALA A C 1
ATOM 659 O O . ALA A 1 85 ? -10.078 4.576 -3.217 1.00 87.44 85 ALA A O 1
ATOM 660 N N . LEU A 1 86 ? -8.505 3.059 -3.724 1.00 85.12 86 LEU A N 1
ATOM 661 C CA . LEU A 1 86 ? -8.753 3.055 -5.159 1.00 85.12 86 LEU A CA 1
ATOM 662 C C . LEU A 1 86 ? -9.706 1.914 -5.549 1.00 85.12 86 LEU A C 1
ATOM 664 O O . LEU A 1 86 ? -9.590 0.806 -5.031 1.00 85.12 86 LEU A O 1
ATOM 668 N N . PRO A 1 87 ? -10.580 2.107 -6.554 1.00 84.75 87 PRO A N 1
ATOM 669 C CA . PRO A 1 87 ? -11.486 1.061 -7.044 1.00 84.75 87 PRO A CA 1
ATOM 670 C C . PRO A 1 87 ? -10.780 -0.021 -7.892 1.00 84.75 87 PRO A C 1
ATOM 672 O O . PRO A 1 87 ? -11.429 -0.758 -8.630 1.00 84.75 87 PRO A O 1
ATOM 675 N N . LYS A 1 88 ? -9.443 -0.103 -7.848 1.00 82.38 88 LYS A N 1
ATOM 676 C CA . LYS A 1 88 ? -8.617 -0.982 -8.690 1.00 82.38 88 LYS A CA 1
ATOM 677 C C . LYS A 1 88 ? -8.038 -2.134 -7.866 1.00 82.38 88 LYS A C 1
ATOM 679 O O . LYS A 1 88 ? -6.927 -2.037 -7.351 1.00 82.38 88 LYS A O 1
ATOM 684 N N . THR A 1 89 ? -8.755 -3.254 -7.799 1.00 84.56 89 THR A N 1
ATOM 685 C CA . THR A 1 89 ? -8.362 -4.441 -7.012 1.00 84.56 89 THR A CA 1
ATOM 686 C C . THR A 1 89 ? -6.992 -5.010 -7.394 1.00 84.56 89 THR A C 1
ATOM 688 O O . THR A 1 89 ? -6.250 -5.461 -6.525 1.00 84.56 89 THR A O 1
ATOM 691 N N . GLU A 1 90 ? -6.604 -4.922 -8.669 1.00 86.25 90 GLU A N 1
ATOM 692 C CA . GLU A 1 90 ? -5.284 -5.369 -9.142 1.00 86.25 90 GLU A CA 1
ATOM 693 C C . GLU A 1 90 ? -4.130 -4.658 -8.426 1.00 86.25 90 GLU A C 1
ATOM 695 O O . GLU A 1 90 ? -3.124 -5.269 -8.067 1.00 86.25 90 GLU A O 1
ATOM 700 N N . MET A 1 91 ? -4.294 -3.365 -8.147 1.00 84.88 91 MET A N 1
ATOM 701 C CA . MET A 1 91 ? -3.297 -2.584 -7.427 1.00 84.88 91 MET A CA 1
ATOM 702 C C . MET A 1 91 ? -3.153 -3.065 -5.985 1.00 84.88 91 MET A C 1
ATOM 704 O O . MET A 1 91 ? -2.039 -3.244 -5.494 1.00 84.88 91 MET A O 1
ATOM 708 N N . LEU A 1 92 ? -4.281 -3.343 -5.330 1.00 87.50 92 LEU A N 1
ATOM 709 C CA . LEU A 1 92 ? -4.300 -3.899 -3.984 1.00 87.50 92 LEU A CA 1
ATOM 710 C C . LEU A 1 92 ? -3.605 -5.267 -3.936 1.00 87.50 92 LEU A C 1
ATOM 712 O O . LEU A 1 92 ? -2.806 -5.518 -3.032 1.00 87.50 92 LEU A O 1
ATOM 716 N N . HIS A 1 93 ? -3.853 -6.126 -4.928 1.00 86.81 93 HIS A N 1
ATOM 717 C CA . HIS A 1 93 ? -3.186 -7.421 -5.047 1.00 86.81 93 HIS A CA 1
ATOM 718 C C . HIS A 1 93 ? -1.667 -7.284 -5.157 1.00 86.81 93 HIS A C 1
ATOM 720 O O . HIS A 1 93 ? -0.951 -7.951 -4.411 1.00 86.81 93 HIS A O 1
ATOM 726 N N . VAL A 1 94 ? -1.156 -6.400 -6.018 1.00 85.88 94 VAL A N 1
ATOM 727 C CA . VAL A 1 94 ? 0.297 -6.208 -6.167 1.00 85.88 94 VAL A CA 1
ATOM 728 C C . VAL A 1 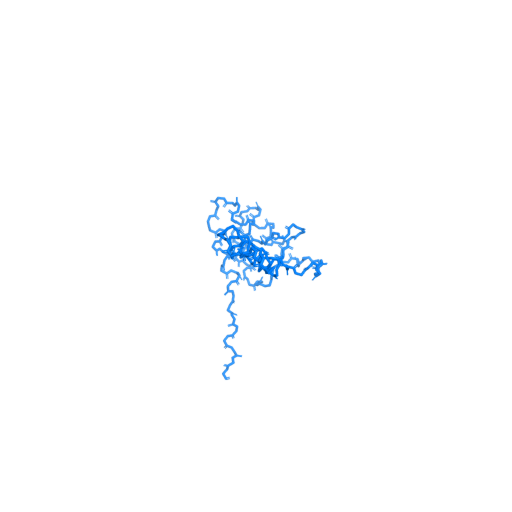94 ? 0.931 -5.680 -4.876 1.00 85.88 94 VAL A C 1
ATOM 730 O O . VAL A 1 94 ? 1.960 -6.202 -4.451 1.00 85.88 94 VAL A O 1
ATOM 733 N N . VAL A 1 95 ? 0.299 -4.718 -4.191 1.00 85.81 95 VAL A N 1
ATOM 734 C CA . VAL A 1 95 ? 0.791 -4.225 -2.889 1.00 85.81 95 VAL A CA 1
ATOM 735 C C . VAL A 1 95 ? 0.834 -5.339 -1.840 1.00 85.81 95 VAL A C 1
ATOM 737 O O . VAL A 1 95 ? 1.794 -5.438 -1.071 1.00 85.81 95 VAL A O 1
ATOM 740 N N . LEU A 1 96 ? -0.191 -6.194 -1.801 1.00 85.50 96 LEU A N 1
ATOM 741 C CA . LEU A 1 96 ? -0.241 -7.329 -0.880 1.00 85.50 96 LEU A CA 1
ATOM 742 C C . LEU A 1 96 ? 0.860 -8.353 -1.170 1.00 85.50 96 LEU A C 1
ATOM 744 O O . LEU A 1 96 ? 1.462 -8.866 -0.227 1.00 85.50 96 LEU A O 1
ATOM 748 N N . GLN A 1 97 ? 1.162 -8.614 -2.443 1.00 83.81 97 GLN A N 1
ATOM 749 C CA . GLN A 1 97 ? 2.270 -9.491 -2.833 1.00 83.81 97 GLN A CA 1
ATOM 750 C C . GLN A 1 97 ? 3.630 -8.886 -2.454 1.00 83.81 97 GLN A C 1
ATOM 752 O O . GLN A 1 97 ? 4.442 -9.569 -1.830 1.00 83.81 97 GLN A O 1
ATOM 757 N N . GLY A 1 98 ? 3.852 -7.593 -2.719 1.00 77.31 98 GLY A N 1
ATOM 758 C CA . GLY A 1 98 ? 5.091 -6.892 -2.355 1.00 77.31 98 GLY A CA 1
ATOM 759 C C . GLY A 1 98 ? 5.347 -6.837 -0.847 1.00 77.31 98 GLY A C 1
ATOM 760 O O . GLY A 1 98 ? 6.481 -7.002 -0.396 1.00 77.31 98 GLY A O 1
ATOM 761 N N . LYS A 1 99 ? 4.288 -6.719 -0.032 1.00 72.00 99 LYS A N 1
ATOM 762 C CA . LYS A 1 99 ? 4.381 -6.844 1.436 1.00 72.00 99 LYS A CA 1
ATOM 763 C C . LYS A 1 99 ? 4.801 -8.237 1.912 1.00 72.00 99 LYS A C 1
ATOM 765 O O . LYS A 1 99 ? 5.318 -8.363 3.023 1.00 72.00 99 LYS A O 1
ATOM 770 N N . ARG A 1 100 ? 4.514 -9.276 1.126 1.00 69.56 100 ARG A N 1
ATOM 771 C CA . ARG A 1 100 ? 4.631 -10.691 1.504 1.00 69.56 100 ARG A CA 1
ATOM 772 C C . ARG A 1 100 ? 5.943 -11.332 1.048 1.00 69.56 100 ARG A C 1
ATOM 774 O O . ARG A 1 100 ? 6.048 -12.556 1.120 1.00 69.56 100 ARG A O 1
ATOM 781 N N . ALA A 1 101 ? 6.916 -10.545 0.579 1.00 57.97 101 ALA A N 1
ATOM 782 C CA . ALA A 1 101 ? 8.214 -11.060 0.147 1.00 57.97 101 ALA A CA 1
ATOM 783 C C . ALA A 1 101 ? 8.777 -12.079 1.163 1.00 57.97 101 ALA A C 1
ATOM 785 O O . ALA A 1 101 ? 8.609 -11.891 2.376 1.00 57.97 101 ALA A O 1
ATOM 786 N N . PRO A 1 102 ? 9.364 -13.188 0.678 1.00 45.84 102 PRO A N 1
ATOM 787 C CA . PRO A 1 102 ? 9.655 -14.359 1.489 1.00 45.84 102 PRO A CA 1
ATOM 788 C C . PRO A 1 102 ? 10.542 -13.979 2.671 1.00 45.84 102 PRO A C 1
ATOM 790 O O . PRO A 1 102 ? 11.620 -13.415 2.513 1.00 45.84 102 PRO A O 1
ATOM 793 N N . ARG A 1 103 ? 10.066 -14.308 3.875 1.00 49.53 103 ARG A N 1
ATOM 794 C CA . ARG A 1 103 ? 10.926 -14.448 5.047 1.00 49.53 103 ARG A CA 1
ATOM 795 C C . ARG A 1 103 ? 11.946 -15.511 4.651 1.00 49.53 103 ARG A C 1
ATOM 797 O O . ARG A 1 103 ? 11.535 -16.646 4.422 1.00 49.53 103 ARG A O 1
ATOM 804 N N . ASP A 1 104 ? 13.198 -15.108 4.470 1.00 47.91 104 ASP A N 1
ATOM 805 C CA . ASP A 1 104 ? 14.283 -15.969 4.011 1.00 47.91 104 ASP A CA 1
ATOM 806 C C . ASP A 1 104 ? 14.189 -17.361 4.639 1.00 47.91 104 ASP A C 1
ATOM 808 O O . ASP A 1 104 ? 14.303 -17.549 5.852 1.00 47.91 104 ASP A O 1
ATOM 812 N N . SER A 1 105 ? 13.969 -18.352 3.784 1.00 47.12 105 SER A N 1
ATOM 813 C CA . SER A 1 105 ? 14.203 -19.762 4.052 1.00 47.12 105 SER A CA 1
ATOM 814 C C . SER A 1 105 ? 15.713 -20.023 4.078 1.00 47.12 105 SER A C 1
ATOM 816 O O . SER A 1 105 ? 16.232 -20.768 3.252 1.00 47.12 105 SER A O 1
ATOM 818 N N . ALA A 1 106 ? 16.415 -19.385 5.015 1.00 51.94 106 ALA A N 1
ATOM 819 C CA . ALA A 1 106 ? 17.845 -19.548 5.255 1.00 51.94 106 ALA A CA 1
ATOM 820 C C . ALA A 1 106 ? 18.110 -19.671 6.763 1.00 51.94 106 ALA A C 1
ATOM 822 O O . ALA A 1 106 ? 18.763 -18.836 7.373 1.00 51.94 106 ALA A O 1
ATOM 823 N N . GLN A 1 107 ? 17.558 -20.723 7.368 1.00 44.28 107 GLN A N 1
ATOM 824 C CA . GLN A 1 107 ? 18.091 -21.301 8.600 1.00 44.28 107 GLN A CA 1
ATOM 825 C C . GLN A 1 107 ? 17.875 -22.818 8.515 1.00 44.28 107 GLN A C 1
ATOM 827 O O . GLN A 1 107 ? 16.859 -23.352 8.963 1.00 44.28 107 GLN A O 1
ATOM 832 N N . ARG A 1 108 ? 18.797 -23.504 7.841 1.00 44.72 108 ARG A N 1
ATOM 833 C CA . ARG A 1 108 ? 19.010 -24.948 7.957 1.00 44.72 108 ARG A CA 1
ATOM 834 C C . ARG A 1 108 ? 20.493 -25.192 8.139 1.00 44.72 108 ARG A C 1
ATOM 836 O O . ARG A 1 108 ? 21.264 -24.496 7.445 1.00 44.72 108 ARG A O 1
#

InterPro domains:
  IPR036770 Ankyrin repeat-containing domain superfamily [G3DSA:1.25.40.20] (9-107)
  IPR036770 Ankyrin repeat-containing domain superfamily [SSF48403] (15-97)

Sequence (108 aa):
MEDLEQEGVNEELIEFAILESIQDAFKLRCSVPAYWKQPNSENFTKIMTAIDKGDVAALQVLSCCASAFRESDSRGWLPLHAAAALPKTEMLHVVLQGKRAPRDSAQR

Radius of gyration: 22.62 Å; chains: 1; bounding box: 42×37×78 Å

pLDDT: mean 76.85, std 15.59, range [41.66, 93.44]

Organism: Gambusia affinis (NCBI:txid33528)